Protein AF-A0A7S1SYU5-F1 (afdb_monomer_lite)

InterPro domains:
  IPR006597 Sel1-like repeat [PF08238] (16-50)
  IPR006597 Sel1-like repeat [PF08238] (56-90)
  IPR006597 Sel1-like repeat [SM00671] (15-51)
  IPR006597 Sel1-like repeat [SM00671] (54-90)
  IPR011990 Tetratricopeptide-like helical domain superfamily [G3DSA:1.25.40.10] (1-110)

Secondary structure (DSSP, 8-state):
-HHHHHHHH--TT-HHHHHHHHHHHH-GGGTSPP-HHHHHHHHHHHH-STT--HHHHHHHHHHHHHT-TTPPP-HHHHHHHHHHHHHTT-HHHHHHHHHHHHHHHHHHH-

pLDDT: mean 87.09, std 10.1, range [59.84, 96.69]

Sequence (110 aa):
RAQRHLMDAASDECREAQYLLSQFFLNPQMGGKVDVKKGVEFLNKAANGSDGVTIAKFMLAQAHQNGQNNLTVDMKKALAMYEEAAAQGHEISKKRAEAIQKQMQKDAEE

Structure (mmCIF, N/CA/C/O backbone):
data_AF-A0A7S1SYU5-F1
#
_entry.id   AF-A0A7S1SYU5-F1
#
loop_
_atom_site.group_PDB
_atom_site.id
_atom_site.type_symbol
_atom_site.label_atom_id
_atom_site.label_alt_id
_atom_site.label_comp_id
_atom_site.label_asym_id
_atom_site.label_entity_id
_atom_site.label_seq_id
_atom_site.pdbx_PDB_ins_code
_atom_site.Cartn_x
_ato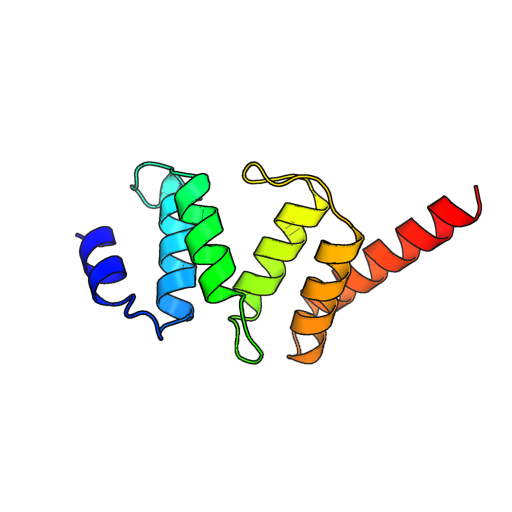m_site.Cartn_y
_atom_site.Cartn_z
_atom_site.occupancy
_atom_site.B_iso_or_equiv
_atom_site.auth_seq_id
_atom_site.auth_comp_id
_atom_site.auth_asym_id
_atom_site.auth_atom_id
_atom_site.pdbx_PDB_model_num
ATOM 1 N N . ARG A 1 1 ? 20.251 0.473 -16.845 1.00 59.84 1 ARG A N 1
ATOM 2 C CA . ARG A 1 1 ? 19.530 -0.418 -17.795 1.00 59.84 1 ARG A CA 1
ATOM 3 C C . ARG A 1 1 ? 18.206 -0.915 -17.212 1.00 59.84 1 ARG A C 1
ATOM 5 O O . ARG A 1 1 ? 17.200 -0.674 -17.856 1.00 59.84 1 ARG A O 1
ATOM 12 N N . ALA A 1 2 ? 18.172 -1.483 -15.997 1.00 63.94 2 ALA A N 1
ATOM 13 C CA . ALA A 1 2 ? 16.932 -1.945 -15.343 1.00 63.94 2 ALA A CA 1
ATOM 14 C C . ALA A 1 2 ? 15.811 -0.886 -15.286 1.00 63.94 2 ALA A C 1
ATOM 16 O O . ALA A 1 2 ? 14.690 -1.158 -15.692 1.00 63.94 2 ALA A O 1
ATOM 17 N N . GLN A 1 3 ? 16.141 0.351 -14.898 1.00 64.50 3 GLN A N 1
ATOM 18 C CA . GLN A 1 3 ? 15.185 1.465 -14.857 1.00 64.50 3 GLN A CA 1
ATOM 19 C C . GLN A 1 3 ? 14.521 1.762 -16.212 1.00 64.50 3 GLN A C 1
ATOM 21 O O . GLN A 1 3 ? 13.334 2.057 -16.259 1.00 64.50 3 GLN A O 1
ATOM 26 N N . ARG A 1 4 ? 15.283 1.693 -17.312 1.00 66.50 4 ARG A N 1
ATOM 27 C CA . ARG A 1 4 ? 14.774 1.987 -18.659 1.00 66.50 4 ARG A CA 1
ATOM 28 C C . ARG A 1 4 ? 13.817 0.890 -19.120 1.00 66.50 4 ARG A C 1
ATOM 30 O O . ARG A 1 4 ? 12.716 1.205 -19.530 1.00 66.50 4 ARG A O 1
ATOM 37 N N . HIS A 1 5 ? 14.185 -0.375 -18.910 1.00 66.38 5 HIS A N 1
ATOM 38 C CA . HIS A 1 5 ? 13.300 -1.506 -19.196 1.00 66.38 5 HIS A CA 1
ATOM 39 C C . HIS A 1 5 ? 12.013 -1.485 -18.365 1.00 66.38 5 HIS A C 1
ATOM 41 O O . HIS A 1 5 ? 10.958 -1.791 -18.900 1.00 66.38 5 HIS A O 1
ATOM 47 N N . LEU A 1 6 ? 12.078 -1.101 -17.084 1.00 67.19 6 LEU A N 1
ATOM 48 C CA . LEU A 1 6 ? 10.882 -0.970 -16.246 1.00 67.19 6 LEU A CA 1
ATOM 49 C C . LEU A 1 6 ? 9.976 0.184 -16.693 1.00 67.19 6 LEU A C 1
ATOM 51 O O . LEU A 1 6 ? 8.764 0.030 -16.644 1.00 67.19 6 LEU A O 1
ATOM 55 N N . MET A 1 7 ? 10.533 1.315 -17.145 1.00 69.44 7 MET A N 1
ATOM 56 C CA . MET A 1 7 ? 9.727 2.407 -17.710 1.00 69.44 7 MET A CA 1
ATOM 57 C C . MET A 1 7 ? 9.121 2.043 -19.065 1.00 69.44 7 MET A C 1
ATOM 59 O O . MET A 1 7 ? 7.966 2.368 -19.299 1.00 69.44 7 MET A O 1
ATOM 63 N N . ASP A 1 8 ? 9.870 1.345 -19.922 1.00 68.62 8 ASP A N 1
ATOM 64 C CA . ASP A 1 8 ? 9.371 0.877 -21.219 1.00 68.62 8 ASP A CA 1
ATOM 65 C C . ASP A 1 8 ? 8.277 -0.201 -21.040 1.00 68.62 8 ASP A C 1
ATOM 67 O O . ASP A 1 8 ? 7.347 -0.283 -21.838 1.00 68.62 8 ASP A O 1
ATOM 71 N N . ALA A 1 9 ? 8.366 -1.017 -19.978 1.00 63.53 9 ALA A N 1
ATOM 72 C CA . ALA A 1 9 ? 7.372 -2.036 -19.624 1.00 63.53 9 ALA A CA 1
ATOM 73 C C . ALA A 1 9 ? 6.163 -1.475 -18.857 1.00 63.53 9 ALA A C 1
ATOM 75 O O . ALA A 1 9 ? 5.075 -2.050 -18.914 1.00 63.53 9 ALA A O 1
ATOM 76 N N . ALA A 1 10 ? 6.330 -0.350 -18.159 1.00 60.59 10 ALA A N 1
ATOM 77 C CA . ALA A 1 10 ? 5.242 0.387 -17.535 1.00 60.59 10 ALA A CA 1
ATOM 78 C C . ALA A 1 10 ? 4.474 1.198 -18.585 1.00 60.59 10 ALA A C 1
ATOM 80 O O . ALA A 1 10 ? 4.416 2.425 -18.542 1.00 60.59 10 ALA A O 1
ATOM 81 N N . SER A 1 11 ? 3.850 0.488 -19.522 1.00 61.97 11 SER A N 1
ATOM 82 C CA . SER A 1 11 ? 2.632 0.995 -20.149 1.00 61.97 11 SER A CA 1
ATOM 83 C C . SER A 1 11 ? 1.599 1.295 -19.051 1.00 61.97 11 SER A C 1
ATOM 85 O O . SER A 1 11 ? 1.649 0.698 -17.969 1.00 61.97 11 SER A O 1
ATOM 87 N N . ASP A 1 12 ? 0.670 2.223 -19.300 1.00 61.88 12 ASP A N 1
ATOM 88 C CA . ASP A 1 12 ? -0.336 2.651 -18.311 1.00 61.88 12 ASP A CA 1
ATOM 89 C C . ASP A 1 12 ? -1.168 1.489 -17.720 1.00 61.88 12 ASP A C 1
ATOM 91 O O . ASP A 1 12 ? -1.769 1.644 -16.657 1.00 61.88 12 ASP A O 1
ATOM 95 N N . GLU A 1 13 ? -1.147 0.307 -18.344 1.00 65.81 13 GLU A N 1
ATOM 96 C CA . GLU A 1 13 ? -1.965 -0.852 -17.980 1.00 65.81 13 GLU A CA 1
ATOM 97 C C . GLU A 1 13 ? -1.240 -1.927 -17.142 1.00 65.81 13 GLU A C 1
ATOM 99 O O . GLU A 1 13 ? -1.906 -2.749 -16.513 1.00 65.81 13 GLU A O 1
ATOM 104 N N . CYS A 1 14 ? 0.100 -1.945 -17.065 1.00 83.88 14 CYS A N 1
ATOM 105 C CA . CYS A 1 14 ? 0.809 -2.983 -16.300 1.00 83.88 14 CYS A CA 1
ATOM 106 C C . CYS A 1 14 ? 1.030 -2.563 -14.839 1.00 83.88 14 CYS A C 1
ATOM 108 O O . CYS A 1 14 ? 2.037 -1.937 -14.484 1.00 83.88 14 CYS A O 1
ATOM 110 N N . ARG A 1 15 ? 0.090 -2.940 -13.966 1.00 85.50 15 ARG A N 1
ATOM 111 C CA . ARG A 1 15 ? 0.130 -2.597 -12.537 1.00 85.50 15 ARG A CA 1
ATOM 112 C C . ARG A 1 15 ? 1.334 -3.215 -11.811 1.00 85.50 15 ARG A C 1
ATOM 114 O O . ARG A 1 15 ? 1.917 -2.570 -10.941 1.00 85.50 15 ARG A O 1
ATOM 121 N N . GLU A 1 16 ? 1.789 -4.405 -12.203 1.00 85.50 16 GLU A N 1
ATOM 122 C CA . GLU A 1 16 ? 3.022 -5.019 -11.691 1.00 85.50 16 GLU A CA 1
ATOM 123 C C . GLU A 1 16 ? 4.269 -4.200 -12.046 1.00 85.50 16 GLU A C 1
ATOM 125 O O . GLU A 1 16 ? 5.138 -3.997 -11.196 1.00 85.50 16 GLU A O 1
ATOM 130 N N . ALA A 1 17 ? 4.365 -3.683 -13.275 1.00 87.25 17 ALA A N 1
ATOM 131 C CA . ALA A 1 17 ? 5.483 -2.832 -13.677 1.00 87.25 17 ALA A CA 1
ATOM 132 C C . ALA A 1 17 ? 5.477 -1.507 -12.901 1.00 87.25 17 ALA A C 1
ATOM 134 O O . ALA A 1 17 ? 6.526 -1.053 -12.439 1.00 87.25 17 ALA A O 1
ATOM 135 N N . GLN A 1 18 ? 4.295 -0.924 -12.682 1.00 89.06 18 GLN A N 1
ATOM 136 C CA . GLN A 1 18 ? 4.128 0.251 -11.824 1.00 89.06 18 GLN A CA 1
ATOM 137 C C . GLN A 1 18 ? 4.548 -0.053 -10.376 1.00 89.06 18 GLN A C 1
ATOM 139 O O . GLN A 1 18 ? 5.273 0.735 -9.768 1.00 89.06 18 GLN A O 1
ATOM 144 N N . TYR A 1 19 ? 4.198 -1.224 -9.836 1.00 91.06 19 TYR A N 1
ATOM 145 C CA . TYR A 1 19 ? 4.660 -1.646 -8.514 1.00 91.06 19 TYR A CA 1
ATOM 146 C C . TYR A 1 19 ? 6.193 -1.755 -8.460 1.00 91.06 19 TYR A C 1
ATOM 148 O O . TYR A 1 19 ? 6.824 -1.195 -7.563 1.00 91.06 19 TYR A O 1
ATOM 156 N N . LEU A 1 20 ? 6.824 -2.394 -9.444 1.00 89.12 20 LEU A N 1
ATOM 157 C CA . LEU A 1 20 ? 8.284 -2.512 -9.503 1.00 89.12 20 LEU A CA 1
ATOM 158 C C . LEU A 1 20 ? 8.983 -1.153 -9.656 1.00 89.12 20 LEU A C 1
ATOM 160 O O . LEU A 1 20 ? 10.021 -0.926 -9.031 1.00 89.12 20 LEU A O 1
ATOM 164 N N . LEU A 1 21 ? 8.410 -0.227 -10.429 1.00 88.69 21 LEU A N 1
ATOM 165 C CA . LEU A 1 21 ? 8.900 1.150 -10.513 1.00 88.69 21 LEU A CA 1
ATOM 166 C C . LEU A 1 21 ? 8.779 1.872 -9.175 1.00 88.69 21 LEU A C 1
ATOM 168 O O . LEU A 1 21 ? 9.712 2.570 -8.780 1.00 88.69 21 LEU A O 1
ATOM 172 N N . SER A 1 22 ? 7.677 1.672 -8.448 1.00 91.19 22 SER A N 1
ATOM 173 C CA . SER A 1 22 ? 7.529 2.237 -7.109 1.00 91.19 22 SER A CA 1
ATOM 174 C C . SER A 1 22 ? 8.651 1.761 -6.183 1.00 91.19 22 SER A C 1
ATOM 176 O O . SER A 1 22 ? 9.338 2.581 -5.578 1.00 91.19 22 SER A O 1
ATOM 178 N N . GLN A 1 23 ? 8.944 0.458 -6.179 1.00 89.56 23 GLN A N 1
ATOM 179 C CA . GLN A 1 23 ? 10.035 -0.131 -5.403 1.00 89.56 23 GLN A CA 1
ATOM 180 C C . GLN A 1 23 ? 11.404 0.393 -5.834 1.00 89.56 23 GLN A C 1
ATOM 182 O O . GLN A 1 23 ? 12.252 0.659 -4.987 1.00 89.56 23 GLN A O 1
ATOM 187 N N . PHE A 1 24 ? 11.621 0.597 -7.133 1.00 89.06 24 PHE A N 1
ATOM 188 C CA . PHE A 1 24 ? 12.862 1.173 -7.642 1.00 89.06 24 PHE A CA 1
ATOM 189 C C . PHE A 1 24 ? 13.101 2.601 -7.125 1.00 89.06 24 PHE A C 1
ATOM 191 O O . PHE A 1 24 ? 14.232 2.952 -6.793 1.00 89.06 24 PHE A O 1
ATOM 198 N N . PHE A 1 25 ? 12.051 3.422 -7.037 1.00 90.06 25 PHE A N 1
ATOM 199 C CA . PHE A 1 25 ? 12.155 4.803 -6.556 1.00 90.06 25 PHE A CA 1
ATOM 200 C C . PHE A 1 25 ? 12.117 4.936 -5.029 1.00 90.06 25 PHE A C 1
ATOM 202 O O . PHE A 1 25 ? 12.631 5.925 -4.508 1.00 90.06 25 PHE A O 1
ATOM 209 N N . LEU A 1 26 ? 11.525 3.976 -4.312 1.00 89.50 26 LEU A N 1
ATOM 210 C CA . LEU A 1 26 ? 11.439 3.979 -2.847 1.00 89.50 26 LEU A CA 1
ATOM 211 C C . LEU A 1 26 ? 12.615 3.261 -2.172 1.00 89.50 26 LEU A C 1
ATOM 213 O O . LEU A 1 26 ? 12.930 3.573 -1.025 1.00 89.50 26 LEU A O 1
ATOM 217 N N . ASN A 1 27 ? 13.277 2.324 -2.859 1.00 86.31 27 ASN A N 1
ATOM 218 C CA . ASN A 1 27 ? 14.350 1.522 -2.279 1.00 86.31 27 ASN A CA 1
ATOM 219 C C . ASN A 1 27 ? 15.739 1.935 -2.814 1.00 86.31 27 ASN A C 1
ATOM 221 O O . ASN A 1 27 ? 16.073 1.610 -3.958 1.00 86.31 27 ASN A O 1
ATOM 225 N N . PRO A 1 28 ? 16.604 2.560 -1.990 1.00 83.00 28 PRO A N 1
ATOM 226 C CA . PRO A 1 28 ? 17.962 2.934 -2.402 1.00 83.00 28 PRO A CA 1
ATOM 227 C C . PRO A 1 28 ? 18.837 1.732 -2.792 1.00 83.00 28 PRO A C 1
ATOM 229 O O . PRO A 1 28 ? 19.793 1.890 -3.548 1.00 83.00 28 PRO A O 1
ATOM 232 N N . GLN A 1 29 ? 18.517 0.523 -2.317 1.00 83.38 29 GLN A N 1
ATOM 233 C CA . GLN A 1 29 ? 19.292 -0.689 -2.607 1.00 83.38 29 GLN A CA 1
ATOM 234 C C . GLN A 1 29 ? 19.096 -1.202 -4.042 1.00 83.38 29 GLN A C 1
ATOM 236 O O . GLN A 1 29 ? 19.900 -1.992 -4.525 1.00 83.38 29 GLN A O 1
ATOM 241 N N . MET A 1 30 ? 18.069 -0.728 -4.756 1.00 78.31 30 MET A N 1
ATOM 242 C CA . MET A 1 30 ? 17.794 -1.112 -6.150 1.00 78.31 30 MET A CA 1
ATOM 243 C C . MET A 1 30 ? 18.733 -0.421 -7.161 1.00 78.31 30 MET A C 1
ATOM 245 O O . MET A 1 30 ? 18.576 -0.584 -8.372 1.00 78.31 30 MET A O 1
ATOM 249 N N . GLY A 1 31 ? 19.706 0.367 -6.684 1.00 70.38 31 GLY A N 1
ATOM 250 C CA . GLY A 1 31 ? 20.689 1.064 -7.519 1.00 70.38 31 GLY A CA 1
ATOM 251 C C . GLY A 1 31 ? 20.130 2.282 -8.263 1.00 70.38 31 GLY A C 1
ATOM 252 O O . GLY A 1 31 ? 20.771 2.788 -9.185 1.00 70.38 31 GLY A O 1
ATOM 253 N N . GLY A 1 32 ? 18.929 2.736 -7.891 1.00 73.00 32 GLY A N 1
ATOM 254 C CA . GLY A 1 32 ? 18.272 3.929 -8.415 1.00 73.00 32 GLY A CA 1
ATOM 255 C C . GLY A 1 32 ? 18.459 5.156 -7.525 1.00 73.00 32 GLY A C 1
ATOM 256 O O . GLY A 1 32 ? 18.728 5.050 -6.330 1.00 73.00 32 GLY A O 1
ATOM 257 N N . LYS A 1 33 ? 18.270 6.348 -8.103 1.00 83.12 33 LYS A N 1
ATOM 258 C CA . LYS A 1 33 ? 18.116 7.571 -7.307 1.00 83.12 33 LYS A CA 1
ATOM 259 C C . LYS A 1 33 ? 16.748 7.530 -6.627 1.00 83.12 33 LYS A C 1
ATOM 261 O O . LYS A 1 33 ? 15.734 7.539 -7.325 1.00 83.12 33 LYS A O 1
ATOM 266 N N . VAL A 1 34 ? 16.738 7.516 -5.294 1.00 88.31 34 VAL A N 1
ATOM 267 C CA . VAL A 1 34 ? 15.499 7.567 -4.508 1.00 88.31 34 VAL A CA 1
ATOM 268 C C . VAL A 1 34 ? 14.729 8.841 -4.847 1.00 88.31 34 VAL A C 1
ATOM 270 O O . VAL A 1 34 ? 15.269 9.947 -4.788 1.00 88.31 34 VAL A O 1
ATOM 273 N N . ASP A 1 35 ? 13.462 8.667 -5.203 1.00 91.44 35 ASP A N 1
ATOM 274 C CA . ASP A 1 35 ? 12.506 9.737 -5.466 1.00 91.44 35 ASP A CA 1
ATOM 275 C C . ASP A 1 35 ? 11.171 9.319 -4.856 1.00 91.44 35 ASP A C 1
ATOM 277 O O . ASP A 1 35 ? 10.345 8.655 -5.481 1.00 91.44 35 ASP A O 1
ATOM 281 N N . VAL A 1 36 ? 10.981 9.691 -3.592 1.00 90.94 36 VAL A N 1
ATOM 282 C CA . VAL A 1 36 ? 9.806 9.299 -2.807 1.00 90.94 36 VAL A CA 1
ATOM 283 C C . VAL A 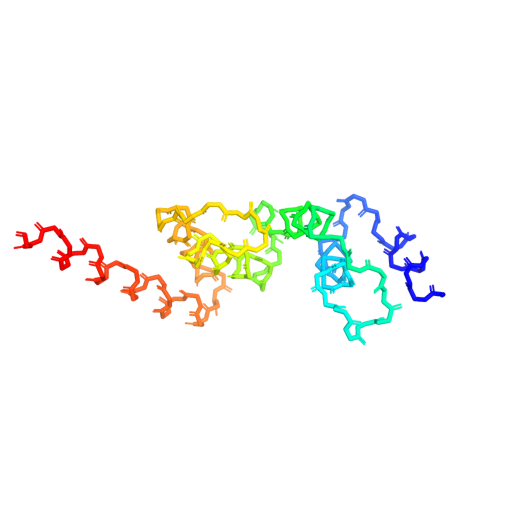1 36 ? 8.507 9.728 -3.489 1.00 90.94 36 VAL A C 1
ATOM 285 O O . VAL A 1 36 ? 7.542 8.968 -3.502 1.00 90.94 36 VAL A O 1
ATOM 288 N N . LYS A 1 37 ? 8.491 10.911 -4.116 1.00 91.69 37 LYS A N 1
ATOM 289 C CA . LYS A 1 37 ? 7.302 11.441 -4.788 1.00 91.69 37 LYS A CA 1
ATOM 290 C C . LYS A 1 37 ? 6.914 10.567 -5.981 1.00 91.69 37 LYS A C 1
ATOM 292 O O . LYS A 1 37 ? 5.760 10.156 -6.073 1.00 91.69 37 LYS A O 1
ATOM 297 N N . LYS A 1 38 ? 7.873 10.231 -6.853 1.00 90.69 38 LYS A N 1
ATOM 298 C CA . LYS A 1 38 ? 7.623 9.305 -7.973 1.00 90.69 38 LYS A CA 1
ATOM 299 C C . LYS A 1 38 ? 7.282 7.903 -7.491 1.00 90.69 38 LYS A C 1
ATOM 301 O O . LYS A 1 38 ? 6.384 7.275 -8.039 1.00 90.69 38 LYS A O 1
ATOM 306 N N . GLY A 1 39 ? 7.974 7.427 -6.460 1.00 92.38 39 GLY A N 1
ATOM 307 C CA . GLY A 1 39 ? 7.716 6.127 -5.856 1.00 92.38 39 GLY A CA 1
ATOM 308 C C . GLY A 1 39 ? 6.267 5.987 -5.403 1.00 92.38 39 GLY A C 1
ATOM 309 O O . GLY A 1 39 ? 5.587 5.045 -5.796 1.00 92.38 39 GLY A O 1
ATOM 310 N N . VAL A 1 40 ? 5.761 6.973 -4.663 1.00 93.19 40 VAL A N 1
ATOM 311 C CA . VAL A 1 40 ? 4.360 7.014 -4.224 1.00 93.19 40 VAL A CA 1
ATOM 312 C C . VAL A 1 40 ? 3.390 7.176 -5.391 1.00 93.19 40 VAL A C 1
ATOM 314 O O . VAL A 1 40 ? 2.322 6.573 -5.365 1.00 93.19 40 VAL A O 1
ATOM 317 N N . GLU A 1 41 ? 3.725 7.948 -6.425 1.00 92.25 41 GLU A N 1
ATOM 318 C CA . GLU A 1 41 ? 2.876 8.069 -7.618 1.00 92.25 41 GLU A CA 1
ATOM 319 C C . GLU A 1 41 ? 2.679 6.710 -8.306 1.00 92.25 41 GLU A C 1
ATOM 321 O O . GLU A 1 41 ? 1.545 6.291 -8.539 1.00 92.25 41 GLU A O 1
ATOM 326 N N . PHE A 1 42 ? 3.767 5.985 -8.573 1.00 91.94 42 PHE A N 1
ATOM 327 C CA . PHE A 1 42 ? 3.694 4.653 -9.173 1.00 91.94 42 PHE A CA 1
ATOM 328 C C . PHE A 1 42 ? 3.031 3.632 -8.247 1.00 91.94 42 PHE A C 1
ATOM 330 O O . PHE A 1 42 ? 2.271 2.790 -8.721 1.00 91.94 42 PHE A O 1
ATOM 337 N N . LEU A 1 43 ? 3.254 3.735 -6.933 1.00 93.50 43 LEU A N 1
ATOM 338 C CA . LEU A 1 43 ? 2.593 2.879 -5.952 1.00 93.50 43 LEU A CA 1
ATOM 339 C C . LEU A 1 43 ? 1.076 3.097 -5.955 1.00 93.50 43 LEU A C 1
ATOM 341 O O . LEU A 1 43 ? 0.324 2.127 -5.939 1.00 93.50 43 LEU A O 1
ATOM 345 N N . ASN A 1 44 ? 0.626 4.355 -6.026 1.00 92.19 44 ASN A N 1
ATOM 346 C CA . ASN A 1 44 ? -0.792 4.687 -6.162 1.00 92.19 44 ASN A CA 1
ATOM 347 C C . ASN A 1 44 ? -1.376 4.102 -7.448 1.00 92.19 44 ASN A C 1
ATOM 349 O O . ASN A 1 44 ? -2.439 3.497 -7.391 1.00 92.19 44 ASN A O 1
ATOM 353 N N . LYS A 1 45 ? -0.687 4.238 -8.589 1.00 90.38 45 LYS A N 1
ATOM 354 C CA . LYS A 1 45 ? -1.156 3.666 -9.864 1.00 90.38 45 LYS A CA 1
ATOM 355 C C . LYS A 1 45 ? -1.300 2.143 -9.778 1.00 90.38 45 LYS A C 1
ATOM 357 O O . LYS A 1 45 ? -2.359 1.620 -10.110 1.00 90.38 45 LYS A O 1
ATOM 362 N N . ALA A 1 46 ? -0.299 1.461 -9.218 1.00 91.62 46 ALA A N 1
ATOM 363 C CA . ALA A 1 46 ? -0.314 0.011 -9.042 1.00 91.62 46 ALA A CA 1
ATOM 364 C C . ALA A 1 46 ? -1.409 -0.473 -8.077 1.00 91.62 46 ALA A C 1
ATOM 366 O O . ALA A 1 46 ? -1.972 -1.549 -8.267 1.00 91.62 46 ALA A O 1
ATOM 367 N N . ALA A 1 47 ? -1.698 0.310 -7.035 1.00 91.81 47 ALA A N 1
ATOM 368 C CA . ALA A 1 47 ? -2.721 0.008 -6.041 1.00 91.81 47 ALA A CA 1
ATOM 369 C C . ALA A 1 47 ? -4.147 0.356 -6.506 1.00 91.81 47 ALA A C 1
ATOM 371 O O . ALA A 1 47 ? -5.101 -0.136 -5.912 1.00 91.81 47 ALA A O 1
ATOM 372 N N . ASN A 1 48 ? -4.316 1.204 -7.523 1.00 87.12 48 ASN A N 1
ATOM 373 C CA . ASN A 1 48 ? -5.626 1.724 -7.906 1.00 87.12 48 ASN A CA 1
ATOM 374 C C . ASN A 1 48 ? -6.469 0.702 -8.694 1.00 87.12 48 ASN A C 1
ATOM 376 O O . ASN A 1 48 ? -5.964 -0.046 -9.533 1.00 87.12 48 ASN A O 1
ATOM 380 N N . GLY A 1 49 ? -7.784 0.737 -8.469 1.00 76.75 49 GLY A N 1
ATOM 381 C CA . GLY A 1 49 ? -8.768 -0.123 -9.127 1.00 76.75 49 GLY A CA 1
ATOM 382 C C . GLY A 1 49 ? -8.982 -1.484 -8.454 1.00 76.75 49 GLY A C 1
ATOM 383 O O . GLY A 1 49 ? -8.293 -1.871 -7.505 1.00 76.75 49 GLY A O 1
ATOM 384 N N . SER A 1 50 ? -9.979 -2.220 -8.947 1.00 70.88 50 SER A N 1
ATOM 385 C CA . SER A 1 50 ? -10.407 -3.507 -8.383 1.00 70.88 50 SER A CA 1
ATOM 386 C C . SER A 1 50 ? -9.347 -4.602 -8.520 1.00 70.88 50 SER A C 1
ATOM 388 O O . SER A 1 50 ? -9.122 -5.321 -7.554 1.00 70.88 50 SER A O 1
ATOM 390 N N . ASP A 1 51 ? -8.625 -4.656 -9.642 1.00 71.38 51 ASP A N 1
ATOM 391 C CA . ASP A 1 51 ? -7.501 -5.587 -9.861 1.00 71.38 51 ASP A CA 1
ATOM 392 C C . ASP A 1 51 ? -6.131 -4.931 -9.585 1.00 71.38 51 ASP A C 1
ATOM 394 O O . ASP A 1 51 ? -5.100 -5.320 -10.138 1.00 71.38 51 ASP A O 1
ATOM 398 N N . GLY A 1 52 ? -6.118 -3.878 -8.757 1.00 79.75 52 GLY A N 1
ATOM 399 C CA . GLY A 1 52 ? -4.892 -3.282 -8.229 1.00 79.75 52 GLY A CA 1
ATOM 400 C C . GLY A 1 52 ? -4.011 -4.334 -7.556 1.00 79.75 52 GLY A C 1
ATOM 401 O O . GLY A 1 52 ? -4.525 -5.186 -6.830 1.00 79.75 52 GLY A O 1
ATOM 402 N N . VAL A 1 53 ? -2.689 -4.254 -7.743 1.00 89.44 53 VAL A N 1
ATOM 403 C CA . VAL A 1 53 ? -1.743 -5.217 -7.159 1.00 89.44 53 VAL A CA 1
ATOM 404 C C . VAL A 1 53 ? -1.944 -5.234 -5.651 1.00 89.44 53 VAL A C 1
ATOM 406 O O . VAL A 1 53 ? -1.739 -4.232 -4.963 1.00 89.44 53 VAL A O 1
ATOM 409 N N . THR A 1 54 ? -2.329 -6.388 -5.115 1.00 92.44 54 THR A N 1
ATOM 410 C CA . THR A 1 54 ? -2.726 -6.515 -3.711 1.00 92.44 54 THR A CA 1
ATOM 411 C C . THR A 1 54 ? -1.600 -6.102 -2.756 1.00 92.44 54 THR A C 1
ATOM 413 O O . THR A 1 54 ? -1.836 -5.453 -1.736 1.00 92.44 54 THR A O 1
ATOM 416 N N . ILE A 1 55 ? -0.352 -6.393 -3.136 1.00 90.88 55 ILE A N 1
ATOM 417 C CA . ILE A 1 55 ? 0.853 -5.965 -2.414 1.00 90.88 55 ILE A CA 1
ATOM 418 C C . ILE A 1 55 ? 1.027 -4.438 -2.474 1.00 90.88 55 ILE A C 1
ATOM 420 O O . ILE A 1 55 ? 1.387 -3.830 -1.467 1.00 90.88 55 ILE A O 1
ATOM 424 N N . ALA A 1 56 ? 0.735 -3.794 -3.608 1.00 93.50 56 ALA A N 1
ATOM 425 C CA . ALA A 1 56 ? 0.795 -2.336 -3.721 1.00 93.50 56 ALA A CA 1
ATOM 426 C C . ALA A 1 56 ? -0.250 -1.663 -2.818 1.00 93.50 56 ALA A C 1
ATOM 428 O O . ALA A 1 56 ? 0.094 -0.728 -2.094 1.00 93.50 56 ALA A O 1
ATOM 429 N N . LYS A 1 57 ? -1.487 -2.188 -2.782 1.00 94.06 57 LYS A N 1
ATOM 430 C CA . LYS A 1 57 ? -2.535 -1.735 -1.848 1.00 94.06 57 LYS A CA 1
ATOM 431 C C . LYS A 1 57 ? -2.077 -1.854 -0.395 1.00 94.06 57 LYS A C 1
ATOM 433 O O . LYS A 1 57 ? -2.169 -0.889 0.357 1.00 94.06 57 LYS A O 1
ATOM 438 N N . PHE A 1 58 ? -1.510 -3.002 -0.019 1.00 95.00 58 PHE A N 1
ATOM 439 C CA . PHE A 1 58 ? -0.943 -3.219 1.315 1.00 95.00 58 PHE A CA 1
ATOM 440 C C . PHE A 1 58 ? 0.163 -2.206 1.661 1.00 95.00 58 PHE A C 1
ATOM 442 O O . PHE A 1 58 ? 0.165 -1.641 2.754 1.00 95.00 58 PHE A O 1
ATOM 449 N N . MET A 1 59 ? 1.101 -1.957 0.745 1.00 94.06 59 MET A N 1
ATOM 450 C CA . MET A 1 59 ? 2.211 -1.030 0.988 1.00 94.06 59 MET A CA 1
ATOM 451 C C . MET A 1 59 ? 1.744 0.423 1.092 1.00 94.06 59 MET A C 1
ATOM 453 O O . MET A 1 59 ? 2.239 1.168 1.938 1.00 94.06 59 MET A O 1
ATOM 457 N N . LEU A 1 60 ? 0.770 0.825 0.276 1.00 94.62 60 LEU A N 1
ATOM 458 C CA . LEU A 1 60 ? 0.177 2.156 0.344 1.00 94.62 60 LEU A CA 1
ATOM 459 C C . LEU A 1 60 ? -0.626 2.351 1.638 1.00 94.62 60 LEU A C 1
ATOM 461 O O . LEU A 1 60 ? -0.495 3.388 2.289 1.00 94.62 60 LEU A O 1
ATOM 465 N N . ALA A 1 61 ? -1.380 1.330 2.056 1.00 95.50 61 ALA A N 1
ATOM 466 C CA . ALA A 1 61 ? -2.080 1.308 3.336 1.00 95.50 61 ALA A CA 1
ATOM 467 C C . ALA A 1 61 ? -1.107 1.463 4.512 1.00 95.50 61 ALA A C 1
ATOM 469 O O . ALA A 1 61 ? -1.326 2.283 5.397 1.00 95.50 61 ALA A O 1
ATOM 470 N N . GLN A 1 62 ? 0.008 0.730 4.495 1.00 95.00 62 GLN A N 1
ATOM 471 C CA . GLN A 1 62 ? 1.047 0.836 5.517 1.00 95.00 62 GLN A CA 1
ATOM 472 C C . GLN A 1 62 ? 1.685 2.227 5.550 1.00 95.00 62 GLN A C 1
ATOM 474 O O . GLN A 1 62 ? 1.925 2.771 6.630 1.00 95.00 62 GLN A O 1
ATOM 479 N N . ALA A 1 63 ? 1.921 2.825 4.382 1.00 94.19 63 ALA A N 1
ATOM 480 C CA . ALA A 1 63 ? 2.465 4.170 4.311 1.00 94.19 63 ALA A CA 1
ATOM 481 C C . ALA A 1 63 ? 1.494 5.209 4.897 1.00 94.19 63 ALA A C 1
ATOM 483 O O . ALA A 1 63 ? 1.930 6.082 5.644 1.00 94.19 63 ALA A O 1
ATOM 484 N N . HIS A 1 64 ? 0.188 5.067 4.649 1.00 94.62 64 HIS A N 1
ATOM 485 C CA . HIS A 1 64 ? -0.848 5.876 5.297 1.00 94.62 64 HIS A CA 1
ATOM 486 C C . HIS A 1 64 ? -0.996 5.588 6.794 1.00 94.62 64 HIS A C 1
ATOM 488 O O . HIS A 1 64 ? -1.230 6.511 7.560 1.00 94.62 64 HIS A O 1
ATOM 494 N N . GLN A 1 65 ? -0.823 4.348 7.245 1.00 94.38 65 GLN A N 1
ATOM 495 C CA . GLN A 1 65 ? -0.886 4.000 8.667 1.00 94.38 65 GLN A CA 1
ATOM 496 C C . GLN A 1 65 ? 0.246 4.666 9.467 1.00 94.38 65 GLN A C 1
ATOM 498 O O . GLN A 1 65 ? 0.032 5.138 10.579 1.00 94.38 65 GLN A O 1
ATOM 503 N N . ASN A 1 66 ? 1.454 4.694 8.899 1.00 92.12 66 ASN A N 1
ATOM 504 C CA . ASN A 1 66 ? 2.667 5.124 9.597 1.00 92.12 66 ASN A CA 1
ATOM 505 C C . ASN A 1 66 ? 3.108 6.558 9.255 1.00 92.12 66 ASN A C 1
ATOM 507 O O . ASN A 1 66 ? 4.086 7.039 9.821 1.00 92.12 66 ASN A O 1
ATOM 511 N N . GLY A 1 67 ? 2.455 7.218 8.295 1.00 92.06 67 GLY A N 1
ATOM 512 C CA . GLY A 1 67 ? 2.892 8.521 7.786 1.00 92.06 67 GLY A CA 1
ATOM 513 C C . GLY A 1 67 ? 4.232 8.458 7.038 1.00 92.06 67 GLY A C 1
ATOM 514 O O . GLY A 1 67 ? 5.090 9.325 7.195 1.00 92.06 67 GLY A O 1
ATOM 515 N N . GLN A 1 68 ? 4.461 7.386 6.274 1.00 90.06 68 GLN A N 1
ATOM 516 C CA . GLN A 1 68 ? 5.708 7.159 5.533 1.00 90.06 68 GLN A CA 1
ATOM 517 C C . GLN A 1 68 ? 5.639 7.728 4.115 1.00 90.06 68 GLN A C 1
ATOM 519 O O . GLN A 1 68 ? 4.574 8.038 3.592 1.00 90.06 68 GLN A O 1
ATOM 524 N N . ASN A 1 69 ? 6.795 7.819 3.454 1.00 86.81 69 ASN A N 1
ATOM 525 C CA . ASN A 1 69 ? 6.904 8.250 2.059 1.00 86.81 69 ASN A CA 1
ATOM 526 C C . ASN A 1 69 ? 6.285 9.638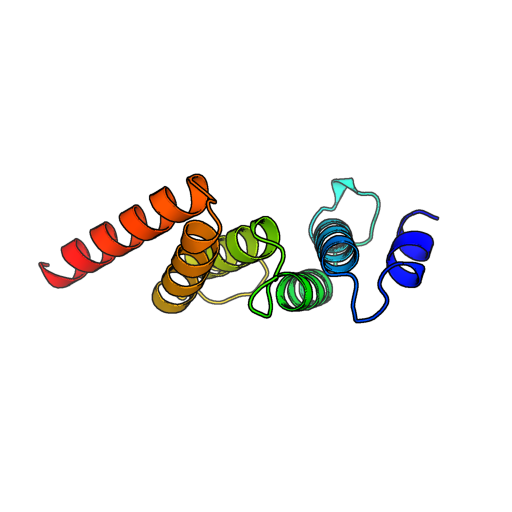 1.792 1.00 86.81 69 ASN A C 1
ATOM 528 O O . ASN A 1 69 ? 5.709 9.877 0.733 1.00 86.81 69 ASN A O 1
ATOM 532 N N . ASN A 1 70 ? 6.410 10.556 2.756 1.00 88.88 70 ASN A N 1
ATOM 533 C CA . ASN A 1 70 ? 5.790 11.888 2.739 1.00 88.88 70 ASN A CA 1
ATOM 534 C C . ASN A 1 70 ? 4.249 11.868 2.673 1.00 88.88 70 ASN A C 1
ATOM 536 O O . ASN A 1 70 ? 3.642 12.848 2.243 1.00 88.88 70 ASN A O 1
ATOM 540 N N . LEU A 1 71 ? 3.613 10.770 3.088 1.00 91.19 71 LEU A N 1
ATOM 541 C CA . LEU A 1 71 ? 2.171 10.704 3.299 1.00 91.19 71 LEU A CA 1
ATOM 542 C C . LEU A 1 71 ? 1.841 11.062 4.746 1.00 91.19 71 LEU A C 1
ATOM 544 O O . LEU A 1 71 ? 2.598 10.759 5.664 1.00 91.19 71 LEU A O 1
ATOM 548 N N . THR A 1 72 ? 0.696 11.701 4.956 1.00 92.75 72 THR A N 1
ATOM 549 C CA . THR A 1 72 ? 0.160 11.935 6.298 1.00 92.75 72 THR A CA 1
ATOM 550 C C . THR A 1 72 ? -0.451 10.657 6.855 1.00 92.75 72 THR A C 1
ATOM 552 O O . THR A 1 72 ? -0.974 9.830 6.098 1.00 92.75 72 THR A O 1
ATOM 555 N N . VAL A 1 73 ? -0.415 10.526 8.184 1.00 93.75 73 VAL A N 1
ATOM 556 C CA . VAL A 1 73 ? -1.118 9.445 8.875 1.00 93.75 73 VAL A CA 1
ATOM 557 C C . VAL A 1 73 ? -2.614 9.565 8.594 1.00 93.75 73 VAL A C 1
ATOM 559 O O . VAL A 1 73 ? -3.217 10.604 8.856 1.00 93.75 73 VAL A O 1
ATOM 562 N N . ASP A 1 74 ? -3.202 8.504 8.057 1.00 95.12 74 ASP A N 1
ATOM 563 C CA . ASP A 1 74 ? -4.633 8.388 7.802 1.00 95.12 74 ASP A CA 1
ATOM 564 C C . ASP A 1 74 ? -5.068 6.940 8.042 1.00 95.12 74 ASP A C 1
ATOM 566 O O . ASP A 1 74 ? -5.009 6.083 7.155 1.00 95.12 74 ASP A O 1
ATOM 570 N N . MET A 1 75 ? -5.495 6.665 9.277 1.00 93.81 75 MET A N 1
ATOM 571 C CA . MET A 1 75 ? -5.925 5.3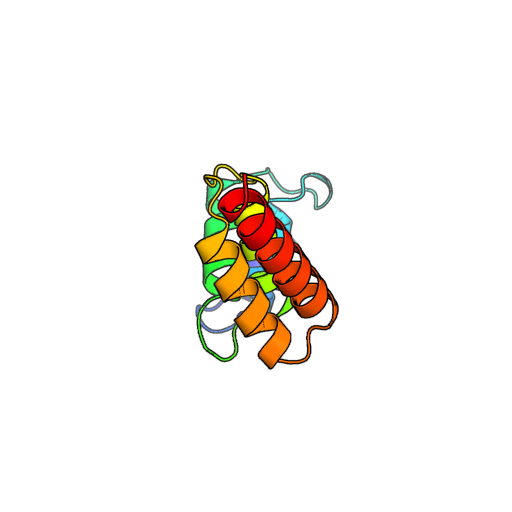28 9.687 1.00 93.81 75 MET A CA 1
ATOM 572 C C . MET A 1 75 ? -7.176 4.862 8.941 1.00 93.81 75 MET A C 1
ATOM 574 O O . MET A 1 75 ? -7.300 3.673 8.661 1.00 93.81 75 MET A O 1
ATOM 578 N N . LYS A 1 76 ? -8.086 5.777 8.575 1.00 94.06 76 LYS A N 1
ATOM 579 C CA . LYS A 1 76 ? -9.313 5.427 7.843 1.00 94.06 76 LYS A CA 1
ATOM 580 C C . LYS A 1 76 ? -8.980 4.978 6.427 1.00 94.06 76 LYS A C 1
ATOM 582 O O . LYS A 1 76 ? -9.465 3.944 5.975 1.00 94.06 76 LYS A O 1
ATOM 587 N N . LYS A 1 77 ? -8.111 5.723 5.744 1.00 93.56 77 LYS A N 1
ATOM 588 C CA . LYS A 1 77 ? -7.653 5.369 4.400 1.00 93.56 77 LYS A CA 1
ATOM 589 C C . LYS A 1 77 ? -6.794 4.106 4.403 1.00 93.56 77 LYS A C 1
ATOM 591 O O . LYS A 1 77 ? -6.962 3.261 3.527 1.00 93.56 77 LYS A O 1
ATOM 596 N N . ALA A 1 78 ? -5.921 3.946 5.400 1.00 95.44 78 ALA A N 1
ATOM 597 C CA . ALA A 1 78 ? -5.156 2.717 5.588 1.00 95.44 78 ALA A CA 1
ATOM 598 C C . ALA A 1 78 ? -6.074 1.503 5.796 1.00 95.44 78 ALA A C 1
ATOM 600 O O . ALA A 1 78 ? -5.876 0.475 5.152 1.00 95.44 78 ALA A O 1
ATOM 601 N N . LEU A 1 79 ? -7.101 1.633 6.644 1.00 96.06 79 LEU A N 1
ATOM 602 C CA . LEU A 1 79 ? -8.077 0.574 6.893 1.00 96.06 79 LEU A CA 1
ATOM 603 C C . LEU A 1 79 ? -8.801 0.160 5.608 1.00 96.06 79 LEU A C 1
ATOM 605 O O . LEU A 1 79 ? -8.774 -1.021 5.275 1.00 96.06 79 LEU A O 1
ATOM 609 N N . ALA A 1 80 ? -9.351 1.115 4.853 1.00 94.44 80 ALA A N 1
ATOM 610 C CA . ALA A 1 80 ? -10.051 0.829 3.598 1.00 94.44 80 ALA A CA 1
ATOM 611 C C . ALA A 1 80 ? -9.162 0.061 2.601 1.00 94.44 80 ALA A C 1
ATOM 613 O O . ALA A 1 80 ? -9.561 -0.965 2.055 1.00 94.44 80 ALA A O 1
ATOM 614 N N . MET A 1 81 ? -7.911 0.496 2.426 1.00 94.69 81 MET A N 1
ATOM 615 C CA . MET A 1 81 ? -6.964 -0.177 1.530 1.00 94.69 81 MET A CA 1
ATOM 616 C C . MET A 1 81 ? -6.560 -1.575 2.023 1.00 94.69 81 MET A C 1
ATOM 618 O O . MET A 1 81 ? -6.364 -2.485 1.211 1.00 94.69 81 MET A O 1
ATOM 622 N N . TYR A 1 82 ? -6.432 -1.780 3.339 1.00 96.06 82 TYR A N 1
ATOM 623 C CA . TYR A 1 82 ? -6.199 -3.112 3.895 1.00 96.06 82 TYR A CA 1
ATOM 624 C C . TYR A 1 82 ? -7.417 -4.026 3.726 1.00 96.06 82 TYR A C 1
ATOM 626 O O . TYR A 1 82 ? -7.234 -5.192 3.387 1.00 96.06 82 TYR A O 1
ATOM 634 N N . GLU A 1 83 ? -8.636 -3.524 3.909 1.00 94.62 83 GLU A N 1
ATOM 635 C CA . GLU A 1 83 ? -9.869 -4.287 3.684 1.00 94.62 83 GLU A CA 1
ATOM 636 C C . GLU A 1 83 ? -10.005 -4.705 2.214 1.00 94.62 83 GLU A C 1
ATOM 638 O O . GLU A 1 83 ? -10.254 -5.875 1.93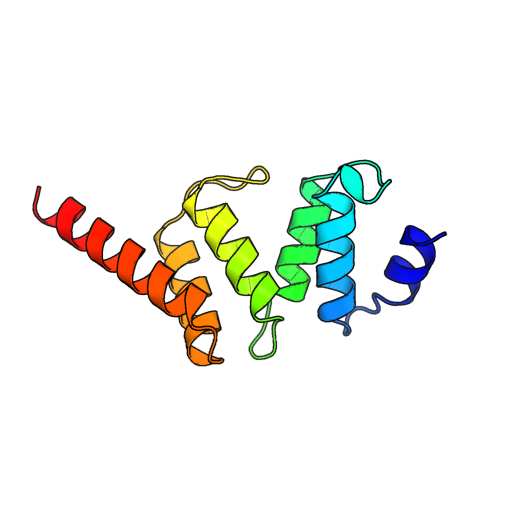0 1.00 94.62 83 GLU A O 1
ATOM 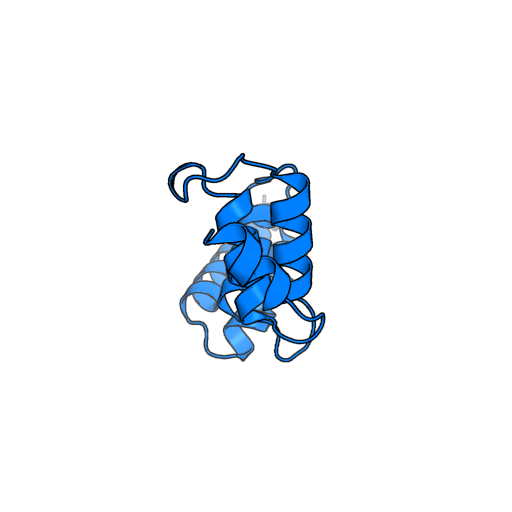643 N N . GLU A 1 84 ? -9.728 -3.804 1.268 1.00 92.56 84 GLU A N 1
ATOM 644 C CA . GLU A 1 84 ? -9.706 -4.130 -0.164 1.00 92.56 84 GLU A CA 1
ATOM 645 C C . GLU A 1 84 ? -8.666 -5.200 -0.520 1.00 92.56 84 GLU A C 1
ATOM 647 O O . GLU A 1 84 ? -8.900 -6.059 -1.374 1.00 92.56 84 GLU A O 1
ATOM 652 N N . ALA A 1 85 ? -7.487 -5.141 0.099 1.00 92.94 85 ALA A N 1
ATOM 653 C CA . ALA A 1 85 ? -6.451 -6.143 -0.108 1.00 92.94 85 ALA A CA 1
ATOM 654 C C . ALA A 1 85 ? -6.817 -7.484 0.555 1.00 92.94 85 ALA A C 1
ATOM 656 O O . ALA A 1 85 ? -6.561 -8.548 -0.009 1.00 92.94 85 ALA A O 1
ATOM 657 N N . ALA A 1 86 ? -7.451 -7.449 1.728 1.00 94.75 86 ALA A N 1
ATOM 658 C CA . ALA A 1 86 ? -7.952 -8.630 2.423 1.00 94.75 86 ALA A CA 1
ATOM 659 C C . ALA A 1 86 ? -9.072 -9.324 1.634 1.00 94.75 86 ALA A C 1
ATOM 661 O O . ALA A 1 86 ? -9.084 -10.550 1.557 1.00 94.75 86 ALA A O 1
ATOM 662 N N . ALA A 1 87 ? -9.959 -8.558 0.991 1.00 91.94 87 ALA A N 1
ATOM 663 C CA . ALA A 1 87 ? -11.019 -9.079 0.127 1.00 91.94 87 ALA A CA 1
ATOM 664 C C . ALA A 1 87 ? -10.474 -9.866 -1.080 1.00 91.94 87 ALA A C 1
ATOM 666 O O . ALA A 1 87 ? -11.133 -10.775 -1.575 1.00 91.94 87 ALA A O 1
ATOM 667 N N . GLN A 1 88 ? -9.248 -9.562 -1.513 1.00 88.50 88 GLN A N 1
ATOM 668 C CA . GLN A 1 88 ? -8.521 -10.300 -2.553 1.00 88.50 88 GLN A CA 1
ATOM 669 C C . GLN A 1 88 ? -7.689 -11.475 -1.996 1.00 88.50 88 GLN A C 1
ATOM 671 O O . GLN A 1 88 ? -6.865 -12.042 -2.707 1.00 88.50 88 GLN A O 1
ATOM 676 N N . GLY A 1 89 ? -7.874 -11.846 -0.724 1.00 90.81 89 GLY A N 1
ATOM 677 C CA . GLY A 1 89 ? -7.191 -12.976 -0.085 1.00 90.81 89 GLY A CA 1
ATOM 678 C C . GLY A 1 89 ? -5.836 -12.645 0.552 1.00 90.81 89 GLY A C 1
ATOM 679 O O . GLY A 1 89 ? -5.091 -13.555 0.915 1.00 90.81 89 GLY A O 1
ATOM 680 N N . HIS A 1 90 ? -5.474 -11.365 0.715 1.00 93.00 90 HIS A N 1
ATOM 681 C CA . HIS A 1 90 ? -4.216 -11.001 1.375 1.00 93.00 90 HIS A CA 1
ATOM 682 C C . HIS A 1 90 ? -4.338 -11.033 2.903 1.00 93.00 90 HIS A C 1
ATOM 684 O O . HIS A 1 90 ? -4.678 -10.043 3.558 1.00 93.00 90 HIS A O 1
ATOM 690 N N . GLU A 1 91 ? -3.983 -12.177 3.483 1.00 94.69 91 GLU A N 1
ATOM 691 C CA . GLU A 1 91 ? -4.074 -12.456 4.923 1.00 94.69 91 GLU A CA 1
ATOM 692 C C . GLU A 1 91 ? -3.340 -11.439 5.811 1.00 94.69 91 GLU A C 1
ATOM 694 O O . GLU A 1 91 ? -3.796 -11.108 6.907 1.00 94.69 91 GLU A O 1
ATOM 699 N N . ILE A 1 92 ? -2.203 -10.899 5.356 1.00 94.56 92 ILE A N 1
ATOM 700 C CA . ILE A 1 92 ? -1.467 -9.892 6.135 1.00 94.56 92 ILE A CA 1
ATOM 701 C C . ILE A 1 92 ? -2.270 -8.589 6.207 1.00 94.56 92 ILE A C 1
ATOM 703 O O . ILE A 1 92 ? -2.325 -7.972 7.271 1.00 94.56 92 ILE A O 1
ATOM 707 N N . SER A 1 93 ? -2.926 -8.185 5.114 1.00 94.44 93 SER A N 1
ATOM 708 C CA . SER A 1 93 ? -3.794 -7.002 5.127 1.00 94.44 93 SER A CA 1
ATOM 709 C C . SER A 1 93 ? -4.978 -7.197 6.059 1.00 94.44 93 SER A C 1
ATOM 711 O O . SER A 1 93 ? -5.275 -6.292 6.829 1.00 94.44 93 SER A O 1
ATOM 713 N N . LYS A 1 94 ? -5.585 -8.390 6.077 1.00 96.12 94 LYS A N 1
ATOM 714 C CA . LYS A 1 94 ? -6.671 -8.712 7.011 1.00 96.12 94 LYS A CA 1
ATOM 715 C C . LYS A 1 94 ? -6.248 -8.483 8.465 1.00 96.12 94 LYS A C 1
ATOM 717 O O . LYS A 1 94 ? -6.904 -7.746 9.193 1.00 96.12 94 LYS A O 1
ATOM 722 N N . LYS A 1 95 ? -5.090 -9.021 8.864 1.00 96.69 95 LYS A N 1
ATOM 723 C CA . LYS A 1 95 ? -4.541 -8.822 10.219 1.00 96.69 95 LYS A CA 1
ATOM 724 C C . LYS A 1 95 ? -4.272 -7.349 10.535 1.00 96.69 95 LYS A C 1
ATOM 726 O O . LYS A 1 95 ? -4.456 -6.922 11.672 1.00 96.69 95 LYS A O 1
ATOM 731 N N . ARG A 1 96 ? -3.811 -6.567 9.552 1.00 96.19 96 ARG A N 1
ATOM 732 C CA . ARG A 1 96 ? -3.575 -5.125 9.727 1.00 96.19 96 ARG A CA 1
ATOM 733 C C . ARG A 1 96 ? -4.879 -4.338 9.854 1.00 96.19 96 ARG A C 1
ATOM 735 O O . ARG A 1 96 ? -4.945 -3.477 10.724 1.00 96.19 96 ARG A O 1
ATOM 742 N N . ALA A 1 97 ? -5.898 -4.660 9.060 1.00 96.00 97 ALA A N 1
ATOM 743 C CA . ALA A 1 97 ? -7.228 -4.066 9.169 1.00 96.00 97 ALA A CA 1
ATOM 744 C C . ALA A 1 97 ? -7.826 -4.311 10.562 1.00 96.00 97 ALA A C 1
ATOM 746 O O . ALA A 1 97 ? -8.184 -3.360 11.252 1.00 96.00 97 ALA A O 1
ATOM 747 N N . GLU A 1 98 ? -7.815 -5.564 11.029 1.00 95.88 98 GLU A N 1
ATOM 748 C CA . GLU A 1 98 ? -8.288 -5.929 12.372 1.00 95.88 98 GLU A CA 1
ATOM 749 C C . GLU A 1 98 ? -7.523 -5.185 13.480 1.00 95.88 98 GLU A C 1
ATOM 751 O O . GLU A 1 98 ? -8.112 -4.764 14.475 1.00 95.88 98 GLU A O 1
ATOM 756 N N . ALA A 1 99 ? -6.207 -5.007 13.325 1.00 95.44 99 ALA A N 1
ATOM 757 C CA . ALA A 1 99 ? -5.396 -4.260 14.284 1.00 95.44 99 ALA A CA 1
ATOM 758 C C . ALA A 1 99 ? -5.776 -2.772 14.332 1.00 95.44 99 ALA A C 1
ATOM 760 O O . ALA A 1 99 ? -5.898 -2.221 15.425 1.00 95.44 99 ALA A O 1
ATOM 761 N N . ILE A 1 100 ? -5.991 -2.134 13.175 1.00 94.62 100 ILE A N 1
ATOM 762 C CA . ILE A 1 100 ? -6.431 -0.733 13.109 1.00 94.62 100 ILE A CA 1
ATOM 763 C C . ILE A 1 100 ? -7.826 -0.583 13.714 1.00 94.62 100 ILE A C 1
ATOM 765 O O . ILE A 1 100 ? -8.026 0.300 14.540 1.00 94.62 100 ILE A O 1
ATOM 769 N N . GLN A 1 101 ? -8.769 -1.465 13.375 1.00 93.88 101 GLN A N 1
ATOM 770 C CA . GLN A 1 101 ? -10.121 -1.437 13.939 1.00 93.88 101 GLN A CA 1
ATOM 771 C C . GLN A 1 101 ? -10.099 -1.550 15.468 1.00 93.88 101 GLN A C 1
ATOM 773 O O . GLN A 1 101 ? -10.756 -0.768 16.150 1.00 93.88 101 GLN A O 1
ATOM 778 N N . LYS A 1 102 ? -9.292 -2.469 16.016 1.00 94.56 102 LYS A N 1
ATOM 779 C CA . LYS A 1 102 ? -9.119 -2.611 17.470 1.00 94.56 102 LYS A CA 1
ATOM 780 C C . LYS A 1 102 ? -8.507 -1.370 18.111 1.00 94.56 102 LYS A C 1
ATOM 782 O O . LYS A 1 102 ? -8.910 -1.015 19.212 1.00 94.56 102 LYS A O 1
ATOM 787 N N . GLN A 1 103 ? -7.534 -0.733 17.460 1.00 91.69 103 GLN A N 1
ATOM 788 C CA . GLN A 1 103 ? -6.950 0.509 17.968 1.00 91.69 103 GLN A CA 1
ATOM 789 C C . GLN A 1 103 ? -7.997 1.626 17.998 1.00 91.69 103 GLN A C 1
ATOM 791 O O . GLN A 1 103 ? -8.187 2.248 19.030 1.00 91.69 103 GLN A O 1
ATOM 796 N N . MET A 1 104 ? -8.747 1.801 16.908 1.00 89.69 104 MET A N 1
ATOM 797 C CA . MET A 1 104 ? -9.787 2.827 16.811 1.00 89.69 104 MET A CA 1
ATOM 798 C C . MET A 1 104 ? -10.935 2.623 17.808 1.00 89.69 104 MET A C 1
ATOM 800 O O . MET A 1 104 ? -11.529 3.600 18.245 1.00 89.69 104 MET A O 1
ATOM 804 N N . GLN A 1 105 ? -11.269 1.373 18.145 1.00 90.94 105 GLN A N 1
ATOM 805 C CA . GLN A 1 105 ? -12.249 1.068 19.192 1.00 90.94 105 GLN A CA 1
ATOM 806 C C . GLN A 1 105 ? -11.742 1.497 20.567 1.00 90.94 105 GLN A C 1
ATOM 808 O O . GLN A 1 105 ? -12.459 2.194 21.270 1.00 90.94 105 GLN A O 1
ATOM 813 N N . LYS A 1 106 ? -10.493 1.155 20.909 1.00 91.19 106 LYS A N 1
ATOM 814 C CA . LYS A 1 106 ? -9.877 1.572 22.176 1.00 91.19 106 LYS A CA 1
ATOM 815 C C . LYS A 1 106 ? -9.799 3.090 22.299 1.00 91.19 106 LYS A C 1
ATOM 817 O O . LYS A 1 106 ? -10.201 3.629 23.318 1.00 91.19 106 LYS A O 1
ATOM 822 N N . ASP A 1 107 ? -9.361 3.764 21.238 1.00 87.00 107 ASP A N 1
ATOM 823 C CA . ASP A 1 107 ? -9.258 5.228 21.199 1.00 87.00 107 ASP A CA 1
ATOM 824 C C . ASP A 1 107 ? -10.630 5.926 21.324 1.00 87.00 107 ASP A C 1
ATOM 826 O O . ASP A 1 107 ? -10.684 7.121 21.589 1.00 87.00 107 ASP A O 1
ATOM 830 N N . ALA A 1 108 ? -11.739 5.214 21.083 1.00 85.44 108 ALA A N 1
ATOM 831 C CA . ALA A 1 108 ? -13.099 5.734 21.240 1.00 85.44 108 ALA A CA 1
ATOM 832 C C . ALA A 1 108 ? -13.710 5.444 22.624 1.00 85.44 108 ALA A C 1
ATOM 834 O O . ALA A 1 108 ? -14.757 6.005 22.951 1.00 85.44 108 ALA A O 1
ATOM 835 N N . GLU A 1 109 ? -13.101 4.542 23.397 1.00 82.25 109 GLU A N 1
ATOM 836 C CA . GLU A 1 109 ? -13.525 4.155 24.748 1.00 82.25 109 GLU A CA 1
ATOM 837 C C . GLU A 1 109 ? -12.762 4.916 25.855 1.00 82.25 109 GLU A C 1
ATOM 839 O O . GLU A 1 109 ? -13.191 4.875 27.010 1.00 82.25 109 GLU A O 1
ATOM 844 N N . GLU A 1 110 ? -11.665 5.605 25.510 1.00 65.88 110 GLU A N 1
ATOM 845 C CA . GLU A 1 110 ? -10.889 6.519 26.377 1.00 65.88 110 GLU A CA 1
ATOM 846 C C . GLU A 1 110 ? -11.388 7.974 26.305 1.00 65.88 110 GLU A C 1
ATOM 848 O O . GLU A 1 110 ? -11.410 8.630 27.375 1.00 65.88 110 GLU A O 1
#

Organism: NCBI:txid63592

Foldseek 3Di:
DVQVVLVVVVDLPPLVSLQVNLCQQCPVVVVHPNDLVSSVVSLCSQLDDLVRDLVSLQVNLVCLCVVPSVRHNDLPSSLVSLVSSVVVVPPVSVVVNVVSVVVVVVVVVD

Radius of gyration: 14.93 Å; chains: 1; bounding box: 34×25×48 Å